Protein AF-A0A934TE83-F1 (afdb_monomer)

Solvent-accessible surface area (backbone atoms only — not comparable to full-atom values): 4306 Å² total; per-residue (Å²): 136,65,73,67,64,57,54,53,38,41,51,53,51,28,72,52,52,76,75,39,74,46,78,44,96,94,40,54,32,36,30,36,78,29,95,82,61,56,81,79,24,66,73,60,45,95,69,40,59,88,65,28,92,54,33,62,32,26,36,16,95,63,22,91,83,53,55,32,41,32,43,30,63,123

Secondary structure (DSSP, 8-state):
--HHHHHHHHHHHHHPPTT-EEEETTEEEEEEE-SS--TT-TT--TTHHHH-TTHHHH-GGGSTT---EEEEE-

Mean predicted aligned error: 6.43 Å

pLDDT: mean 77.48, std 10.08, range [44.81, 89.81]

Sequence (74 aa):
MDAIGMNEAKQILREANIGSVVNCIGISITILSSKKDCNGCLFRTEDKANSCRFRESCFAHKRPDRESVIFKSK

Nearest PDB structures (foldseek):
  9gb9-assembly2_B  TM=3.763E-01  e=5.634E+00  Lotus japonicus

Foldseek 3Di:
DDPVQVVVVLVCLQADDQQDWDQGPNFTKHKHFDPDAQVQAPQDDPVGLVPRPSNLSQQLVNHPNSTGIGIHTD

Radius of gyration: 11.2 Å; Cα contacts (8 Å, |Δi|>4): 123; chains: 1; bounding box: 25×25×26 Å

Structure (mmCIF, N/CA/C/O backbone):
data_AF-A0A934TE83-F1
#
_entry.id   AF-A0A934TE83-F1
#
loop_
_atom_site.group_PDB
_atom_site.id
_atom_site.type_symbol
_atom_site.label_atom_id
_atom_site.label_alt_id
_atom_site.label_comp_id
_atom_site.label_asym_id
_atom_site.label_entity_id
_atom_site.label_seq_id
_atom_site.pdbx_PDB_ins_code
_atom_site.Cartn_x
_atom_site.Cartn_y
_atom_site.Cartn_z
_atom_site.occupancy
_atom_site.B_iso_or_equiv
_atom_site.auth_seq_id
_atom_site.auth_comp_id
_atom_site.auth_asym_id
_atom_site.auth_atom_id
_atom_site.pdbx_PDB_model_num
ATOM 1 N N . MET A 1 1 ? 8.266 -9.817 -17.029 1.00 49.03 1 MET A N 1
ATOM 2 C CA . MET A 1 1 ? 7.420 -9.523 -15.853 1.00 49.03 1 MET A CA 1
ATOM 3 C C . MET A 1 1 ? 6.026 -9.258 -16.379 1.00 49.03 1 MET A C 1
ATOM 5 O O . MET A 1 1 ? 5.723 -8.148 -16.800 1.00 49.03 1 MET A O 1
ATOM 9 N N . ASP A 1 2 ? 5.256 -10.330 -16.492 1.00 44.81 2 ASP A N 1
ATOM 10 C CA . ASP A 1 2 ? 3.996 -10.406 -17.221 1.00 44.81 2 ASP A CA 1
ATOM 11 C C . ASP A 1 2 ? 2.919 -9.504 -16.608 1.00 44.81 2 ASP A C 1
ATOM 13 O O . ASP A 1 2 ? 2.745 -9.442 -15.389 1.00 44.81 2 ASP A O 1
ATOM 17 N N . ALA A 1 3 ? 2.180 -8.797 -17.466 1.00 56.12 3 ALA A N 1
ATOM 18 C CA . ALA A 1 3 ? 1.149 -7.832 -17.076 1.00 56.12 3 ALA A CA 1
ATOM 19 C C . ALA A 1 3 ? 0.023 -8.442 -16.211 1.00 56.12 3 ALA A C 1
ATOM 21 O O . ALA A 1 3 ? -0.659 -7.719 -15.484 1.00 56.12 3 ALA A O 1
ATOM 22 N N . ILE A 1 4 ? -0.135 -9.768 -16.259 1.00 57.16 4 ILE A N 1
ATOM 23 C CA . ILE A 1 4 ? -1.169 -10.531 -15.551 1.00 57.16 4 ILE A CA 1
ATOM 24 C C . ILE A 1 4 ? -0.975 -10.439 -14.028 1.00 57.16 4 ILE A C 1
ATOM 26 O O . ILE A 1 4 ? -1.912 -10.091 -13.312 1.00 57.16 4 ILE A O 1
ATOM 30 N N . GLY A 1 5 ? 0.254 -10.624 -13.530 1.00 66.25 5 GLY A N 1
ATOM 31 C CA . GLY A 1 5 ? 0.532 -10.610 -12.086 1.00 66.25 5 GLY A CA 1
ATOM 32 C C . GLY A 1 5 ? 0.369 -9.232 -11.433 1.00 66.25 5 GLY A C 1
ATOM 33 O O . GLY A 1 5 ? 0.037 -9.127 -10.254 1.00 66.25 5 GLY A O 1
ATOM 34 N N . MET A 1 6 ? 0.551 -8.148 -12.198 1.00 69.75 6 MET A N 1
ATOM 35 C CA . MET A 1 6 ? 0.336 -6.789 -11.687 1.00 69.75 6 MET A CA 1
ATOM 36 C C . MET A 1 6 ? -1.146 -6.433 -11.561 1.00 69.75 6 MET A C 1
ATOM 38 O O . MET A 1 6 ? -1.505 -5.689 -10.650 1.00 69.75 6 MET A O 1
ATOM 42 N N . ASN A 1 7 ? -2.001 -6.917 -12.465 1.00 77.00 7 ASN A N 1
ATOM 43 C CA . ASN A 1 7 ? -3.426 -6.593 -12.417 1.00 77.00 7 ASN A CA 1
ATOM 44 C C . ASN A 1 7 ? -4.122 -7.303 -11.248 1.00 77.00 7 ASN A C 1
ATOM 46 O O . ASN A 1 7 ? -4.900 -6.683 -10.527 1.00 77.00 7 ASN A O 1
ATOM 50 N N . GLU A 1 8 ? -3.752 -8.561 -11.000 1.00 82.19 8 GLU A N 1
ATOM 51 C CA . GLU A 1 8 ? -4.219 -9.328 -9.843 1.00 82.19 8 GLU A CA 1
ATOM 52 C C . GLU A 1 8 ? -3.805 -8.662 -8.521 1.00 82.19 8 GLU A C 1
ATOM 54 O O . GLU A 1 8 ? -4.641 -8.416 -7.650 1.00 82.19 8 GLU A O 1
ATOM 59 N N . ALA A 1 9 ? -2.540 -8.238 -8.407 1.00 81.50 9 ALA A N 1
ATOM 60 C CA . ALA A 1 9 ? -2.061 -7.521 -7.228 1.00 81.50 9 ALA A CA 1
ATOM 61 C C . ALA A 1 9 ? -2.835 -6.214 -6.978 1.00 81.50 9 ALA A C 1
ATOM 63 O O . ALA A 1 9 ? -3.183 -5.914 -5.839 1.00 81.50 9 ALA A O 1
ATOM 64 N N . LYS A 1 10 ? -3.152 -5.435 -8.023 1.00 83.50 10 LYS A N 1
ATOM 65 C CA . LYS A 1 10 ? -3.945 -4.201 -7.873 1.00 83.50 10 LYS A CA 1
ATOM 66 C C . LYS A 1 10 ? -5.328 -4.471 -7.296 1.00 83.50 10 LYS A C 1
ATOM 68 O O . LYS A 1 10 ? -5.789 -3.678 -6.473 1.00 83.50 10 LYS A O 1
ATOM 73 N N . GLN A 1 11 ? -5.974 -5.546 -7.739 1.00 85.44 11 GLN A N 1
ATOM 74 C CA . GLN A 1 11 ? -7.309 -5.909 -7.288 1.00 85.44 11 GLN A CA 1
ATOM 75 C C . GLN A 1 11 ? -7.285 -6.367 -5.827 1.00 85.44 11 GLN A C 1
ATOM 77 O O . GLN A 1 11 ? -7.998 -5.790 -5.008 1.00 85.44 11 GLN A O 1
ATOM 82 N N . ILE A 1 12 ? -6.370 -7.276 -5.471 1.00 87.56 12 ILE A N 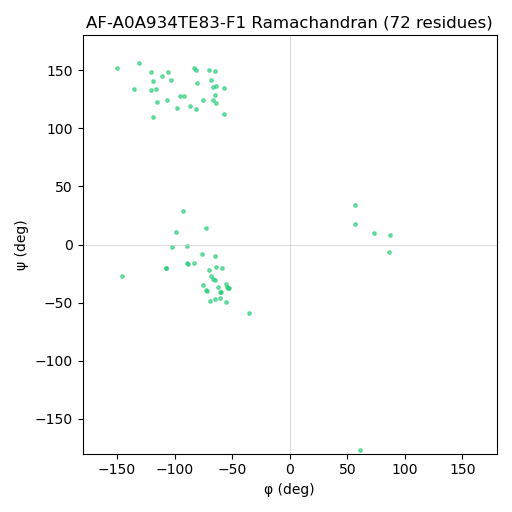1
ATOM 83 C CA . ILE A 1 12 ? -6.188 -7.726 -4.083 1.00 87.56 12 ILE A CA 1
ATOM 84 C C . ILE A 1 12 ? -5.928 -6.530 -3.162 1.00 87.56 12 ILE A C 1
ATOM 86 O O . ILE A 1 12 ? -6.600 -6.364 -2.149 1.00 87.56 12 ILE A O 1
ATOM 90 N N . LEU A 1 13 ? -4.997 -5.646 -3.531 1.00 86.19 13 LEU A N 1
ATOM 91 C CA . LEU A 1 13 ? -4.645 -4.477 -2.723 1.00 86.19 13 LEU A CA 1
ATOM 92 C C . LEU A 1 13 ? -5.799 -3.472 -2.580 1.00 86.19 13 LEU A C 1
ATOM 94 O O . LEU A 1 13 ? -5.886 -2.786 -1.561 1.00 86.19 13 LEU A O 1
ATOM 98 N N . ARG A 1 14 ? -6.671 -3.371 -3.590 1.00 85.38 14 ARG A N 1
ATOM 99 C CA . ARG A 1 14 ? -7.842 -2.483 -3.586 1.00 85.38 14 ARG A CA 1
ATOM 100 C C . ARG A 1 14 ? -8.943 -2.992 -2.657 1.00 85.38 14 ARG A C 1
ATOM 102 O O . ARG A 1 14 ? -9.585 -2.176 -2.006 1.00 85.38 14 ARG A O 1
ATOM 109 N N . GLU A 1 15 ? -9.163 -4.302 -2.618 1.00 85.75 15 GLU A N 1
ATOM 110 C CA . GLU A 1 15 ? -10.214 -4.940 -1.812 1.00 85.75 15 GLU A CA 1
ATOM 111 C C . GLU A 1 15 ? -9.744 -5.296 -0.389 1.00 85.75 15 GLU A C 1
ATOM 113 O O . GLU A 1 15 ? -10.557 -5.541 0.498 1.00 85.75 15 GLU A O 1
ATOM 118 N N . ALA A 1 16 ? -8.432 -5.303 -0.139 1.00 87.38 16 ALA A N 1
ATOM 119 C CA . ALA A 1 16 ? -7.860 -5.667 1.152 1.00 87.38 16 ALA A CA 1
ATOM 120 C C . ALA A 1 16 ? -8.207 -4.664 2.256 1.00 87.38 16 ALA A C 1
ATOM 122 O O . ALA A 1 16 ? -7.861 -3.491 2.150 1.00 87.38 16 ALA A O 1
ATOM 123 N N . ASN A 1 17 ? -8.796 -5.125 3.358 1.00 86.12 17 ASN A N 1
ATOM 124 C CA . ASN A 1 17 ? -9.166 -4.262 4.482 1.00 86.12 17 ASN A CA 1
ATOM 125 C C . ASN A 1 17 ? -7.949 -3.638 5.182 1.00 86.12 17 ASN A C 1
ATOM 127 O O . ASN A 1 17 ? -6.884 -4.251 5.298 1.00 86.12 17 ASN A O 1
ATOM 131 N N . ILE A 1 18 ? -8.133 -2.437 5.734 1.00 86.81 18 ILE A N 1
ATOM 132 C CA . ILE A 1 18 ? -7.136 -1.797 6.602 1.00 86.81 18 ILE A CA 1
ATOM 133 C C . ILE A 1 18 ? -6.823 -2.710 7.793 1.00 86.81 18 ILE A C 1
ATOM 135 O O . ILE A 1 18 ? -7.722 -3.266 8.416 1.00 86.81 18 ILE A O 1
ATOM 139 N N . GLY A 1 19 ? -5.537 -2.867 8.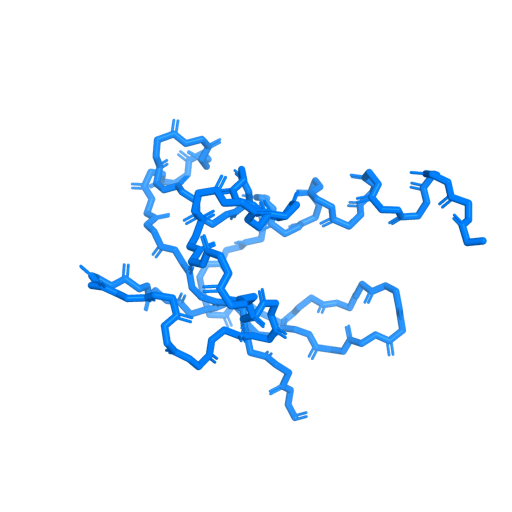101 1.00 85.88 19 GLY A N 1
ATOM 140 C CA . GLY A 1 19 ? -5.028 -3.771 9.133 1.00 85.88 19 GLY A CA 1
ATOM 141 C C . GLY A 1 19 ? -4.788 -5.202 8.649 1.00 85.88 19 GLY A C 1
ATOM 142 O O . GLY A 1 19 ? -4.211 -5.996 9.387 1.00 85.88 19 GLY A O 1
ATOM 143 N N . SER A 1 20 ? -5.180 -5.537 7.416 1.00 89.25 20 SER A N 1
ATOM 144 C CA . SER A 1 20 ? -4.947 -6.868 6.850 1.00 89.25 20 SER A CA 1
ATOM 145 C C . SER A 1 20 ? -3.545 -6.997 6.260 1.00 89.25 20 SER A C 1
ATOM 147 O O . SER A 1 20 ? -2.957 -6.024 5.779 1.00 89.25 20 SER A O 1
ATOM 149 N N . VAL A 1 21 ? -3.032 -8.227 6.255 1.00 89.69 21 VAL A N 1
ATOM 150 C CA . VAL A 1 21 ? -1.804 -8.605 5.552 1.00 89.69 21 VAL A CA 1
ATOM 151 C C . VAL A 1 21 ? -2.191 -9.423 4.327 1.00 89.69 21 VAL A C 1
ATOM 153 O O . VA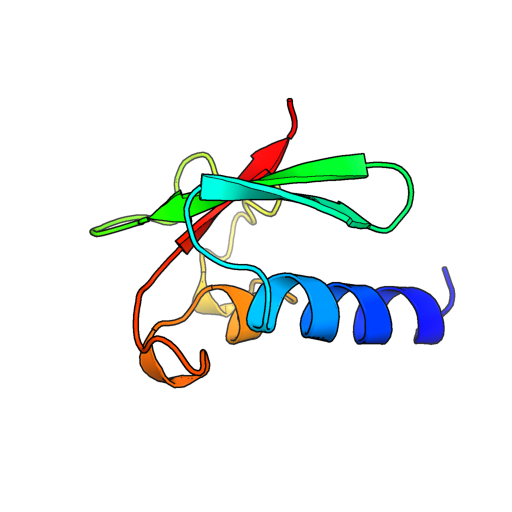L A 1 21 ? -2.882 -10.431 4.449 1.00 89.69 21 VAL A O 1
ATOM 156 N N . VAL A 1 22 ? -1.745 -8.994 3.151 1.00 88.38 22 VAL A N 1
ATOM 157 C CA . VAL A 1 22 ? -1.969 -9.680 1.877 1.00 88.38 22 VAL A CA 1
ATOM 158 C C . VAL A 1 22 ? -0.641 -10.077 1.255 1.00 88.38 22 VAL A C 1
ATOM 160 O O . VAL A 1 22 ? 0.329 -9.327 1.311 1.00 88.38 22 VAL A O 1
ATOM 163 N N . ASN A 1 23 ? -0.587 -11.265 0.662 1.00 85.62 23 ASN A N 1
ATOM 164 C CA . ASN A 1 23 ? 0.580 -11.716 -0.086 1.00 85.62 23 ASN A CA 1
ATOM 165 C C . ASN A 1 23 ? 0.333 -11.475 -1.570 1.00 85.62 23 ASN A C 1
ATOM 167 O O . ASN A 1 23 ? -0.587 -12.050 -2.147 1.00 85.62 23 ASN A O 1
ATOM 171 N N . CYS A 1 24 ? 1.148 -10.628 -2.189 1.00 78.19 24 CYS A N 1
ATOM 172 C CA . CYS A 1 24 ? 1.057 -10.339 -3.615 1.00 78.19 24 CYS A CA 1
ATOM 173 C C . CYS A 1 24 ? 2.460 -10.347 -4.213 1.00 78.19 24 CYS A C 1
ATOM 175 O O . CYS A 1 24 ? 3.369 -9.731 -3.663 1.00 78.19 24 CYS A O 1
ATOM 177 N N . ILE A 1 25 ? 2.636 -11.018 -5.356 1.00 76.00 25 ILE A N 1
ATOM 178 C CA . ILE A 1 25 ? 3.919 -11.041 -6.083 1.00 76.00 25 ILE A CA 1
ATOM 179 C C . ILE A 1 25 ? 5.074 -11.564 -5.193 1.00 76.00 25 ILE A C 1
ATOM 181 O O . ILE A 1 25 ? 6.205 -11.096 -5.267 1.00 76.00 25 ILE A O 1
ATOM 185 N N . GLY A 1 26 ? 4.782 -12.511 -4.291 1.00 79.19 26 GLY A N 1
ATOM 186 C CA . GLY A 1 26 ? 5.770 -13.071 -3.359 1.00 79.19 26 GLY A CA 1
ATOM 187 C C . GLY A 1 26 ? 6.194 -12.143 -2.213 1.00 79.19 26 GLY A C 1
ATOM 188 O O . GLY A 1 26 ? 7.140 -12.465 -1.502 1.00 79.19 26 GLY A O 1
ATOM 189 N N . ILE A 1 27 ? 5.509 -11.011 -2.013 1.00 82.19 27 ILE A N 1
ATOM 190 C CA . ILE A 1 27 ? 5.790 -10.050 -0.940 1.00 82.19 27 ILE A CA 1
ATOM 191 C C . ILE A 1 27 ? 4.585 -9.983 0.005 1.00 82.19 27 ILE A C 1
ATOM 193 O O . ILE A 1 27 ? 3.443 -9.860 -0.445 1.00 82.19 27 ILE A O 1
ATOM 197 N N . SER A 1 28 ? 4.836 -10.028 1.317 1.00 87.19 28 SER A N 1
ATOM 198 C CA . SER A 1 28 ? 3.818 -9.781 2.344 1.00 87.19 28 SER A CA 1
ATOM 199 C C . SER A 1 28 ? 3.627 -8.283 2.559 1.00 87.19 28 SER A C 1
ATOM 201 O O . SER A 1 28 ? 4.541 -7.588 3.003 1.00 87.19 28 SER A O 1
ATOM 203 N N . ILE A 1 29 ? 2.428 -7.791 2.268 1.00 88.81 29 ILE A N 1
ATOM 204 C CA . ILE A 1 29 ? 2.059 -6.380 2.309 1.00 88.81 29 ILE A CA 1
ATOM 205 C C . ILE A 1 29 ? 1.011 -6.164 3.399 1.00 88.81 29 ILE A C 1
ATOM 207 O O . ILE A 1 29 ? -0.066 -6.746 3.369 1.00 88.81 29 ILE A O 1
ATOM 211 N N . THR A 1 30 ? 1.306 -5.283 4.346 1.00 89.81 30 THR A N 1
ATOM 212 C CA . THR A 1 30 ? 0.366 -4.812 5.365 1.00 89.81 30 THR A CA 1
ATOM 213 C C . THR A 1 30 ? -0.335 -3.550 4.875 1.00 89.81 30 THR A C 1
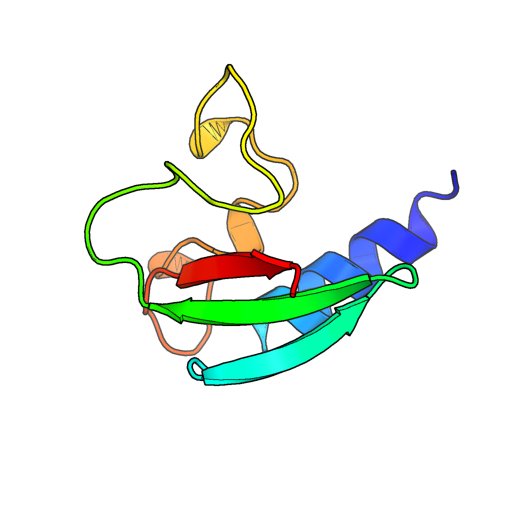ATOM 215 O O . THR A 1 30 ? 0.326 -2.584 4.479 1.00 89.81 30 THR A O 1
ATOM 218 N N . ILE A 1 31 ? -1.667 -3.551 4.918 1.00 87.88 31 ILE A N 1
ATOM 219 C CA . ILE A 1 31 ? -2.496 -2.390 4.590 1.00 87.88 31 ILE A CA 1
ATOM 220 C C . ILE A 1 31 ? -2.663 -1.540 5.843 1.00 87.88 31 ILE A C 1
ATOM 222 O O . ILE A 1 31 ? -3.226 -2.000 6.832 1.00 87.88 31 ILE A O 1
ATOM 226 N N . LEU A 1 32 ? -2.216 -0.290 5.817 1.00 86.75 32 LEU A N 1
ATOM 227 C CA . LEU A 1 32 ? -2.417 0.651 6.922 1.00 86.75 32 LEU A CA 1
ATOM 228 C C . LEU A 1 32 ? -3.191 1.865 6.424 1.00 86.75 32 LEU A C 1
ATOM 230 O O . LEU A 1 32 ? -3.023 2.264 5.277 1.00 86.75 32 LEU A O 1
ATOM 234 N N . SER A 1 33 ? -4.006 2.488 7.273 1.00 85.88 33 SER A N 1
ATOM 235 C CA . SER A 1 33 ? -4.662 3.741 6.903 1.00 85.88 33 SER A CA 1
ATOM 236 C C . SER A 1 33 ? -3.624 4.852 6.734 1.00 85.88 33 SER A C 1
ATOM 238 O O . SER A 1 33 ? -2.703 5.010 7.537 1.00 85.88 33 SER A O 1
ATOM 240 N N . SER A 1 34 ? -3.770 5.635 5.671 1.00 75.25 34 SER A N 1
ATOM 241 C CA . SER A 1 34 ? -2.974 6.830 5.433 1.00 75.25 34 SER A CA 1
ATOM 242 C C . SER A 1 34 ? -3.884 8.036 5.394 1.00 75.25 34 SER A C 1
ATOM 244 O O . SER A 1 34 ? -4.644 8.232 4.451 1.00 75.25 34 SER A O 1
ATOM 246 N N . LYS A 1 35 ? -3.790 8.877 6.423 1.00 66.50 35 LYS A N 1
ATOM 247 C CA . LYS A 1 35 ? -4.541 10.133 6.465 1.00 66.50 35 LYS A CA 1
ATOM 248 C C . LYS A 1 35 ? -3.858 11.270 5.703 1.00 66.50 35 LYS A C 1
ATOM 250 O O . LYS A 1 35 ? -4.516 12.280 5.477 1.00 66.50 35 LYS A O 1
ATOM 255 N N . LYS A 1 36 ? -2.563 11.163 5.361 1.00 59.00 36 LYS A N 1
ATOM 256 C CA . LYS A 1 36 ? -1.797 12.324 4.866 1.00 59.00 36 LYS A CA 1
ATOM 257 C C . LYS A 1 36 ? -0.728 12.061 3.799 1.00 59.00 36 LYS A C 1
ATOM 259 O O . LYS A 1 36 ? -0.505 12.967 3.006 1.00 59.00 36 LYS A O 1
ATOM 264 N N . ASP A 1 37 ? -0.112 10.875 3.690 1.00 61.38 37 ASP A N 1
ATOM 265 C CA . ASP A 1 37 ? 1.108 10.754 2.870 1.00 61.38 37 ASP A CA 1
ATOM 266 C C . ASP A 1 37 ? 1.347 9.382 2.215 1.00 61.38 37 ASP A C 1
ATOM 268 O O . ASP A 1 37 ? 0.981 8.332 2.740 1.00 61.38 37 ASP A O 1
ATOM 272 N N . CYS A 1 38 ? 2.052 9.397 1.076 1.00 70.44 38 CYS A N 1
ATOM 273 C CA . CYS A 1 38 ? 2.673 8.209 0.464 1.00 70.44 38 CYS A CA 1
ATOM 274 C C . CYS A 1 38 ? 4.108 7.955 0.961 1.00 70.44 38 CYS A C 1
ATOM 276 O O . CYS A 1 38 ? 4.749 6.989 0.536 1.00 70.44 38 CYS A O 1
ATOM 278 N N . ASN A 1 39 ? 4.635 8.814 1.838 1.00 64.88 39 ASN A N 1
ATOM 279 C CA . ASN A 1 39 ? 5.951 8.622 2.435 1.00 64.88 39 ASN A CA 1
ATOM 280 C C . ASN A 1 39 ? 5.951 7.349 3.295 1.00 64.88 39 ASN A C 1
ATOM 282 O O . ASN A 1 39 ? 5.152 7.205 4.215 1.00 64.88 39 ASN A O 1
ATOM 286 N N . GLY A 1 40 ? 6.837 6.406 2.961 1.00 68.19 40 GLY A N 1
ATOM 287 C CA . GLY A 1 40 ? 6.924 5.102 3.626 1.00 68.19 40 GLY A CA 1
ATOM 288 C C . GLY A 1 40 ? 6.007 4.013 3.057 1.00 68.19 40 GLY A C 1
ATOM 289 O O . GLY A 1 40 ? 5.919 2.942 3.652 1.00 68.19 40 GLY A O 1
ATOM 290 N N . CYS A 1 41 ? 5.342 4.257 1.922 1.00 80.75 41 CYS A N 1
ATOM 291 C CA . CYS A 1 41 ? 4.697 3.193 1.156 1.00 80.75 41 CYS A CA 1
ATOM 292 C C . CYS A 1 41 ? 5.759 2.267 0.532 1.00 80.75 41 CYS A C 1
ATOM 294 O O . CYS A 1 41 ? 6.773 2.741 0.027 1.00 80.75 41 CYS A O 1
ATOM 296 N N . LEU A 1 42 ? 5.507 0.961 0.499 1.00 81.38 42 LEU A N 1
ATOM 297 C CA . LEU A 1 42 ? 6.310 -0.051 -0.188 1.00 81.38 42 LEU A CA 1
ATOM 298 C C . LEU A 1 42 ? 6.524 0.320 -1.658 1.00 81.38 42 LEU A C 1
ATOM 300 O O . LEU A 1 42 ? 7.606 0.146 -2.203 1.00 81.38 42 LEU A O 1
ATOM 304 N N . PHE A 1 43 ? 5.493 0.890 -2.282 1.00 77.31 43 PHE A N 1
ATOM 305 C CA . PHE A 1 43 ? 5.528 1.363 -3.662 1.00 77.31 43 PHE A CA 1
ATOM 306 C C . PHE A 1 43 ? 5.902 2.847 -3.767 1.00 77.31 43 PHE A C 1
ATOM 308 O O . PHE A 1 43 ? 5.429 3.528 -4.677 1.00 77.31 43 PHE A O 1
ATOM 315 N N . ARG A 1 44 ? 6.682 3.386 -2.819 1.00 72.38 44 ARG A N 1
ATOM 316 C CA . ARG A 1 44 ? 7.166 4.772 -2.856 1.00 72.38 44 ARG A CA 1
ATOM 317 C C . ARG A 1 44 ? 7.935 5.003 -4.156 1.00 72.38 44 ARG A C 1
ATOM 319 O O . ARG A 1 44 ? 9.017 4.463 -4.348 1.00 72.38 44 ARG A O 1
ATOM 326 N N . THR A 1 45 ? 7.374 5.832 -5.025 1.00 68.75 45 THR A N 1
ATOM 327 C CA . THR A 1 45 ? 8.008 6.308 -6.257 1.00 68.75 45 THR A CA 1
ATOM 328 C C . THR A 1 45 ? 8.435 7.764 -6.087 1.00 68.75 45 THR A C 1
ATOM 330 O O . THR A 1 45 ? 7.757 8.517 -5.380 1.00 68.75 45 THR A O 1
ATOM 333 N N . GLU A 1 46 ? 9.524 8.180 -6.744 1.00 65.31 46 GLU A N 1
ATOM 334 C CA . GLU A 1 46 ? 9.959 9.591 -6.770 1.00 65.31 46 GLU A CA 1
ATOM 335 C C . GLU A 1 46 ? 8.839 10.521 -7.258 1.00 65.31 46 GLU A C 1
ATOM 337 O O . GLU A 1 46 ? 8.606 11.582 -6.680 1.00 65.31 46 GLU A O 1
ATOM 342 N N . ASP A 1 47 ? 8.041 10.061 -8.222 1.00 63.06 47 ASP A N 1
ATOM 343 C CA . ASP A 1 47 ? 6.915 10.799 -8.796 1.00 63.06 47 ASP A CA 1
ATOM 344 C C . ASP A 1 47 ? 5.659 10.932 -7.898 1.00 63.06 47 ASP A C 1
ATOM 346 O O . ASP A 1 47 ? 4.582 11.316 -8.366 1.00 63.06 47 ASP A O 1
ATOM 350 N N . LYS A 1 48 ? 5.758 10.639 -6.594 1.00 66.19 48 LYS A N 1
ATOM 351 C CA . LYS A 1 48 ? 4.641 10.708 -5.626 1.00 66.19 48 LYS A CA 1
ATOM 352 C C . LYS A 1 48 ? 3.474 9.760 -5.979 1.00 66.19 48 LYS A C 1
ATOM 354 O O . LYS A 1 48 ? 3.518 8.969 -6.919 1.00 66.19 48 LYS A O 1
ATOM 359 N N . ALA A 1 49 ? 2.397 9.824 -5.189 1.00 67.06 49 ALA A N 1
ATOM 360 C CA . ALA A 1 49 ? 1.223 8.949 -5.308 1.00 67.06 49 ALA A CA 1
ATOM 361 C C . ALA A 1 49 ? 0.570 8.959 -6.704 1.00 67.06 49 ALA A C 1
ATOM 363 O O . ALA A 1 49 ? 0.064 7.937 -7.159 1.00 67.06 49 ALA A O 1
ATOM 364 N N . ASN A 1 50 ? 0.589 10.104 -7.396 1.00 68.25 50 ASN A N 1
ATOM 365 C CA . ASN A 1 50 ? -0.117 10.288 -8.668 1.00 68.25 50 ASN A CA 1
ATOM 366 C C . ASN A 1 50 ? 0.443 9.439 -9.813 1.00 68.25 50 ASN A C 1
ATOM 368 O O . ASN A 1 50 ? -0.330 9.035 -10.688 1.00 68.25 50 ASN A O 1
ATOM 372 N N . SER A 1 51 ? 1.738 9.140 -9.774 1.00 71.94 51 SER A N 1
ATOM 373 C CA . SER A 1 51 ? 2.433 8.337 -10.784 1.00 71.94 51 SER A CA 1
ATOM 374 C C . SER A 1 51 ? 2.679 6.897 -10.333 1.00 71.94 51 SER A C 1
ATOM 376 O O . SER A 1 51 ? 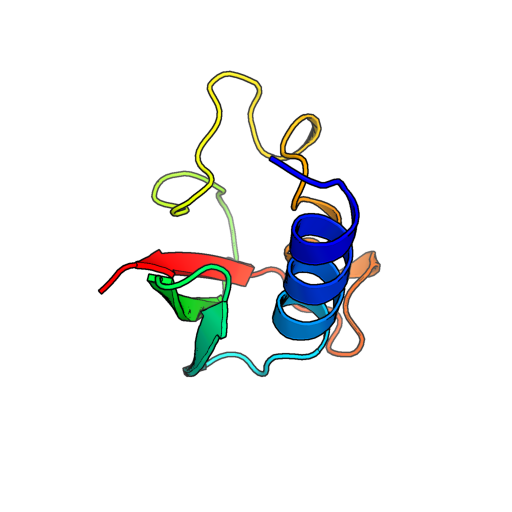3.181 6.075 -11.100 1.00 71.94 51 SER A O 1
ATOM 378 N N . CYS A 1 52 ? 2.291 6.553 -9.101 1.00 77.50 52 CYS A N 1
ATOM 379 C CA . CYS A 1 52 ? 2.368 5.185 -8.619 1.00 77.50 52 CYS A CA 1
ATOM 380 C C . CYS A 1 52 ? 1.412 4.293 -9.426 1.00 77.50 52 CYS A C 1
ATOM 382 O O . CYS A 1 52 ? 0.211 4.552 -9.532 1.00 77.50 52 CYS A O 1
ATOM 384 N N . ARG A 1 53 ? 1.916 3.174 -9.954 1.00 78.56 53 ARG A N 1
ATOM 385 C CA . ARG A 1 53 ? 1.091 2.199 -10.693 1.00 78.56 53 ARG A CA 1
ATOM 386 C C . ARG A 1 53 ? 0.013 1.545 -9.822 1.00 78.56 53 ARG A C 1
ATOM 388 O O . ARG A 1 53 ? -0.963 1.032 -10.362 1.00 78.56 53 ARG A O 1
ATOM 395 N N . PHE A 1 54 ? 0.174 1.600 -8.501 1.00 78.38 54 PHE A N 1
ATOM 396 C CA . PHE A 1 54 ? -0.769 1.092 -7.502 1.00 78.38 54 PHE A CA 1
ATOM 397 C C . PHE A 1 54 ? -1.663 2.189 -6.911 1.00 78.38 54 PHE A C 1
ATOM 399 O O . PHE A 1 54 ? -2.383 1.926 -5.951 1.00 78.38 54 PHE A O 1
ATOM 406 N N . ARG A 1 55 ? -1.663 3.406 -7.486 1.00 79.31 55 ARG A N 1
ATOM 407 C CA . ARG A 1 55 ? -2.431 4.548 -6.958 1.00 79.31 55 ARG A CA 1
ATOM 408 C C . ARG A 1 55 ? -3.910 4.232 -6.744 1.00 79.31 55 ARG A C 1
ATOM 410 O O . ARG A 1 55 ? -4.533 4.690 -5.796 1.00 79.31 55 ARG A O 1
ATOM 417 N N . GLU A 1 56 ? -4.485 3.439 -7.642 1.00 80.75 56 GLU A N 1
ATOM 418 C CA . GLU A 1 56 ? -5.909 3.101 -7.608 1.00 80.75 56 GLU A CA 1
ATOM 419 C C . GLU A 1 56 ? -6.276 2.181 -6.452 1.00 80.75 56 GLU A C 1
ATOM 421 O O . GLU A 1 5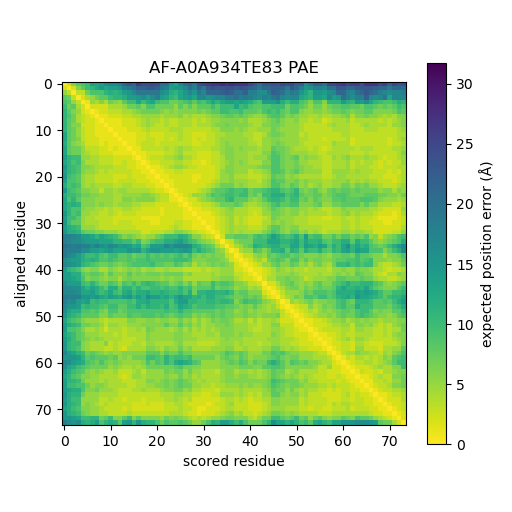6 ? -7.426 2.156 -6.028 1.00 80.75 56 GLU A O 1
ATOM 426 N N . SER A 1 57 ? -5.287 1.467 -5.925 1.00 83.56 57 SER A N 1
ATOM 427 C CA . SER A 1 57 ? -5.441 0.570 -4.792 1.00 83.56 57 SER A CA 1
ATOM 428 C C . SER A 1 57 ? -5.238 1.296 -3.456 1.00 83.56 57 SER A C 1
ATOM 430 O O . SER A 1 57 ? -5.646 0.763 -2.428 1.00 83.56 57 SER A O 1
ATOM 432 N N . CYS A 1 58 ? -4.633 2.495 -3.447 1.00 79.44 58 CYS A N 1
ATOM 433 C CA . CYS A 1 58 ? -4.421 3.302 -2.237 1.00 79.44 58 CYS A CA 1
ATOM 434 C C . CYS A 1 58 ? -5.301 4.551 -2.109 1.00 79.44 58 CYS A C 1
ATOM 436 O O . CYS A 1 58 ? -5.463 5.040 -0.992 1.00 79.44 58 CYS A O 1
ATOM 438 N N . PHE A 1 59 ? -5.875 5.072 -3.197 1.00 75.50 59 PHE A N 1
ATOM 439 C CA . PHE A 1 59 ? -6.762 6.231 -3.119 1.00 75.50 59 PHE A CA 1
ATOM 440 C C . PHE A 1 59 ? -8.140 5.867 -2.564 1.00 75.50 59 PHE A C 1
ATOM 442 O O . PHE A 1 59 ? -8.867 5.083 -3.176 1.00 75.50 59 PHE A O 1
ATOM 449 N N . ALA A 1 60 ? -8.527 6.563 -1.490 1.00 74.81 60 ALA A N 1
ATOM 450 C CA . ALA A 1 60 ? -9.872 6.578 -0.918 1.00 74.81 60 ALA A CA 1
ATOM 451 C C . ALA A 1 60 ? -10.973 6.495 -1.984 1.00 74.81 60 ALA A C 1
ATOM 453 O O . ALA A 1 60 ? -11.724 5.533 -2.041 1.00 74.81 60 ALA A O 1
ATOM 454 N N . HIS A 1 61 ? -11.014 7.443 -2.922 1.00 72.12 61 HIS A N 1
ATOM 455 C CA . HIS A 1 61 ? -12.100 7.531 -3.905 1.00 72.12 61 HIS A CA 1
ATOM 456 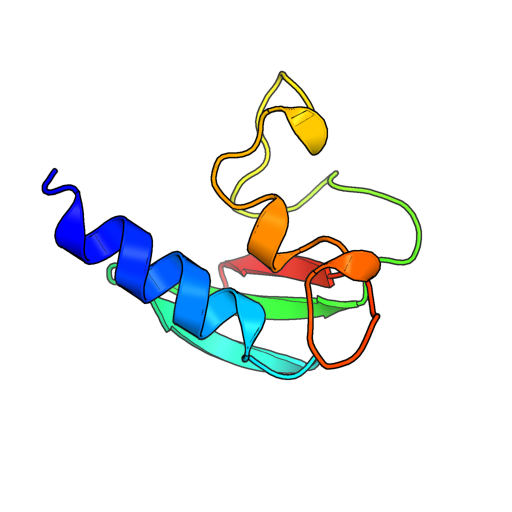C C . HIS A 1 61 ? -12.200 6.342 -4.885 1.00 72.12 61 HIS A C 1
ATOM 458 O O . HIS A 1 61 ? -13.169 6.268 -5.638 1.00 72.12 61 HIS A O 1
ATOM 464 N N . LYS A 1 62 ? -11.218 5.431 -4.919 1.00 75.25 62 LYS A N 1
ATOM 465 C CA . LYS A 1 62 ? -11.231 4.230 -5.773 1.00 75.25 62 LYS A CA 1
ATOM 466 C C . LYS A 1 62 ? -11.467 2.941 -4.996 1.00 75.25 62 LYS A C 1
ATOM 468 O O . LYS A 1 62 ? -11.885 1.947 -5.599 1.00 75.25 62 LYS A O 1
ATOM 473 N N . ARG A 1 63 ? -11.221 2.938 -3.688 1.00 82.81 63 ARG A N 1
ATOM 474 C CA . ARG A 1 63 ? -11.458 1.788 -2.815 1.00 82.81 63 ARG A CA 1
ATOM 475 C C . ARG A 1 63 ? -12.931 1.690 -2.405 1.00 82.81 63 ARG A C 1
ATOM 477 O O . ARG A 1 63 ? -13.602 2.718 -2.305 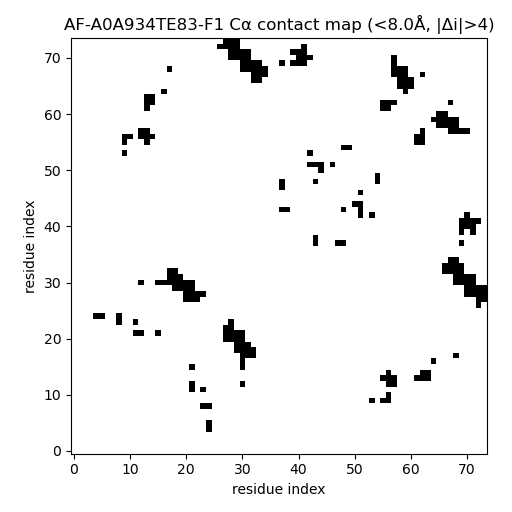1.00 82.81 63 ARG A O 1
ATOM 484 N N . PRO A 1 64 ? -13.440 0.472 -2.153 1.00 82.81 64 PRO A N 1
ATOM 485 C CA . PRO A 1 64 ? -14.808 0.282 -1.674 1.00 82.81 64 PRO A CA 1
ATOM 486 C C . PRO A 1 64 ? -15.039 0.938 -0.303 1.00 82.81 64 PRO A C 1
ATOM 488 O O . PRO A 1 64 ? -16.090 1.532 -0.083 1.00 82.81 64 PRO A O 1
ATOM 491 N N . ASP A 1 65 ? -14.038 0.901 0.580 1.00 81.94 65 ASP A N 1
ATOM 492 C CA . ASP A 1 65 ? -14.079 1.495 1.925 1.00 81.94 65 ASP A CA 1
ATOM 493 C C . ASP A 1 65 ? -13.932 3.024 1.959 1.00 81.94 65 ASP A C 1
ATOM 495 O O . ASP A 1 65 ? -14.134 3.631 3.006 1.00 81.94 65 ASP A O 1
ATOM 499 N N . ARG A 1 66 ? -13.624 3.663 0.823 1.00 82.31 66 ARG A N 1
ATOM 500 C CA . ARG A 1 66 ? -13.370 5.108 0.722 1.00 82.31 66 ARG A CA 1
ATOM 501 C C . ARG A 1 66 ? -12.249 5.639 1.621 1.00 82.31 66 ARG A C 1
ATOM 503 O O . ARG A 1 66 ? -12.144 6.853 1.783 1.00 82.31 66 ARG A O 1
ATOM 510 N N . GLU A 1 67 ? -11.372 4.783 2.133 1.00 83.50 67 GLU A N 1
ATOM 511 C CA . GLU A 1 67 ? -10.256 5.184 2.982 1.00 83.50 67 GLU A CA 1
ATOM 512 C C . GLU A 1 67 ? -8.944 5.181 2.197 1.00 83.50 67 GLU A C 1
ATOM 514 O O . GLU A 1 67 ? -8.683 4.329 1.350 1.00 83.50 67 GLU A O 1
ATOM 519 N N . SER A 1 68 ? -8.085 6.160 2.467 1.00 83.25 68 SER A N 1
ATOM 520 C CA . SER A 1 68 ? -6.743 6.183 1.885 1.00 83.25 68 SER A CA 1
ATOM 521 C C . SER A 1 68 ? -5.832 5.245 2.670 1.00 83.25 68 SER A C 1
ATOM 523 O O . SER A 1 68 ? -5.877 5.220 3.901 1.00 83.25 68 SER A O 1
ATOM 525 N N . VAL A 1 69 ? -4.975 4.492 1.978 1.00 86.00 69 VAL A N 1
ATOM 526 C CA . VAL A 1 69 ? -4.087 3.504 2.615 1.00 86.00 69 VAL A CA 1
ATOM 527 C C . VAL A 1 69 ? -2.634 3.628 2.165 1.00 86.00 69 VAL A C 1
ATOM 529 O O . VAL A 1 69 ? -2.339 4.115 1.075 1.00 86.00 69 VAL A O 1
ATO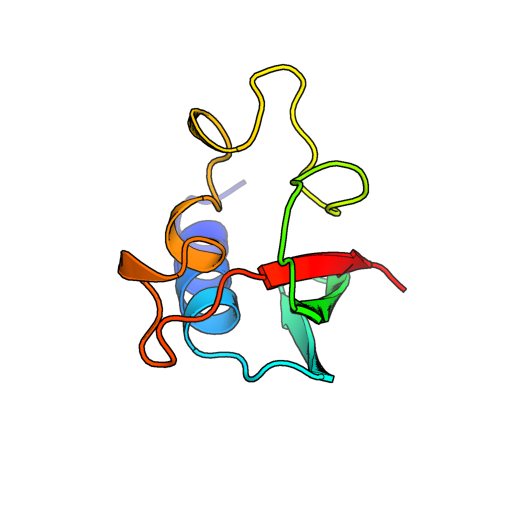M 532 N N . ILE A 1 70 ? -1.712 3.158 3.002 1.00 87.50 70 ILE A N 1
ATOM 533 C CA . ILE A 1 70 ? -0.330 2.858 2.631 1.00 87.50 70 ILE A CA 1
ATOM 534 C C . ILE A 1 70 ? -0.103 1.349 2.673 1.00 87.50 70 ILE A C 1
ATOM 536 O O . ILE A 1 70 ? -0.623 0.636 3.530 1.00 87.50 70 ILE A O 1
ATOM 540 N N . PHE A 1 71 ? 0.729 0.883 1.755 1.00 87.25 71 PHE A N 1
ATOM 541 C CA . PHE A 1 71 ? 1.208 -0.489 1.708 1.00 87.25 71 PHE A CA 1
ATOM 542 C C . PHE A 1 71 ? 2.556 -0.536 2.411 1.00 87.25 71 PHE A C 1
ATOM 544 O O . PHE A 1 71 ? 3.423 0.256 2.064 1.00 87.25 71 PHE A O 1
ATOM 551 N N . LYS A 1 72 ? 2.771 -1.422 3.378 1.00 85.19 72 LYS A N 1
ATOM 552 C CA . LYS A 1 72 ? 4.103 -1.653 3.958 1.00 85.19 72 LYS A CA 1
ATOM 553 C C . LYS A 1 72 ? 4.502 -3.102 3.766 1.00 85.19 72 LYS A C 1
ATOM 555 O O . LYS A 1 72 ? 3.697 -3.977 4.062 1.00 85.19 72 LYS A O 1
ATOM 560 N N . SER A 1 73 ? 5.722 -3.365 3.308 1.00 84.38 73 SER A N 1
ATOM 561 C CA . SER A 1 73 ? 6.287 -4.700 3.502 1.00 84.38 73 SER A CA 1
ATOM 562 C C . SER A 1 73 ? 6.595 -4.897 4.981 1.00 84.38 73 SER A C 1
ATOM 564 O O . SER A 1 73 ? 6.872 -3.926 5.694 1.00 84.38 73 SER A O 1
ATOM 566 N N . LYS A 1 74 ? 6.511 -6.144 5.434 1.00 64.44 74 LYS A N 1
ATOM 567 C CA . LYS A 1 74 ? 7.092 -6.530 6.717 1.00 64.44 74 LYS A CA 1
ATOM 568 C C . LYS A 1 74 ? 8.614 -6.607 6.611 1.00 64.44 74 LYS A C 1
ATOM 570 O O . LYS A 1 74 ? 9.096 -6.888 5.490 1.00 64.44 74 LYS A O 1
#